Protein AF-A0A392MER8-F1 (afdb_monomer_lite)

Sequence (169 aa):
MVYELGWNWDELEHLAQGSLAGHLLECGCQLTGGYFMHPGDKYRHMSFQQLLDLSLPYAEVRFDGQVCVAKAEGSGGVLNFNTCAEQLLYEIGDPSAYVTPDVVIDFQDVSFLPLSSCRVLCFGAKPSTISVPDKLLQLVPKDCGWKGWGEISYGGYECVERAKAAEYL

InterPro domains:
  IPR010839 Acyclic terpene utilisation, N-terminal [PF07287] (1-167)

Organism: NCBI:txid97028

Structure (mmCIF, N/CA/C/O backbone):
data_AF-A0A392MER8-F1
#
_entry.id   AF-A0A392MER8-F1
#
loop_
_atom_site.group_PDB
_atom_site.id
_atom_site.type_symbol
_atom_site.label_atom_id
_atom_site.label_alt_id
_atom_site.label_comp_id
_atom_site.label_asym_id
_atom_site.label_entity_id
_atom_site.label_seq_id
_atom_site.pdbx_PDB_ins_code
_atom_site.Cartn_x
_atom_site.Cartn_y
_atom_site.Cartn_z
_atom_site.occupancy
_atom_site.B_iso_or_equiv
_atom_site.auth_seq_id
_atom_site.auth_comp_id
_atom_site.auth_asym_id
_atom_site.auth_atom_id
_atom_site.pdbx_PDB_model_num
ATOM 1 N N . MET A 1 1 ? -3.016 -8.645 -13.596 1.00 93.31 1 MET A N 1
ATOM 2 C CA . MET A 1 1 ? -3.030 -7.423 -14.428 1.00 93.31 1 MET A CA 1
ATOM 3 C C . MET A 1 1 ? -2.445 -7.703 -15.803 1.00 93.31 1 MET A C 1
ATOM 5 O O . MET A 1 1 ? -3.225 -7.711 -16.734 1.00 93.31 1 MET A O 1
ATOM 9 N N . VAL A 1 2 ? -1.168 -8.080 -15.936 1.00 95.88 2 VAL A N 1
ATOM 10 C CA . VAL A 1 2 ? -0.570 -8.515 -17.223 1.00 95.88 2 VAL A CA 1
ATOM 11 C C . VAL A 1 2 ? -1.428 -9.537 -17.983 1.00 95.88 2 VAL A C 1
ATOM 13 O O . VAL A 1 2 ? -1.828 -9.286 -19.110 1.00 95.88 2 VAL A O 1
ATOM 16 N N . TYR A 1 3 ? -1.780 -10.663 -17.354 1.00 95.62 3 TYR A N 1
ATOM 17 C CA . TYR A 1 3 ? -2.587 -11.696 -18.016 1.00 95.62 3 TYR A CA 1
ATOM 18 C C . TYR A 1 3 ? -4.048 -11.257 -18.244 1.00 95.62 3 TYR A C 1
ATOM 20 O O . TYR A 1 3 ? -4.512 -11.221 -19.376 1.00 95.62 3 TYR A O 1
ATOM 28 N N . GLU A 1 4 ? -4.759 -10.885 -17.173 1.00 96.00 4 GLU A N 1
ATOM 29 C CA . GLU A 1 4 ? -6.207 -10.596 -17.224 1.00 96.00 4 GLU A CA 1
ATOM 30 C C . GLU A 1 4 ? -6.580 -9.288 -17.946 1.00 96.00 4 GLU A C 1
ATOM 32 O O . GLU A 1 4 ? -7.633 -9.207 -18.569 1.00 96.00 4 GLU A O 1
ATOM 37 N N . LEU A 1 5 ? -5.743 -8.247 -17.856 1.00 96.25 5 LEU A N 1
ATOM 38 C CA . LEU A 1 5 ? -5.982 -6.940 -18.488 1.00 96.25 5 LEU A CA 1
ATOM 39 C C . LEU A 1 5 ? -5.188 -6.763 -19.789 1.00 96.25 5 LEU A C 1
ATOM 41 O O . LEU A 1 5 ? -5.382 -5.768 -20.482 1.00 96.25 5 LEU A O 1
ATOM 45 N N . GLY A 1 6 ? -4.307 -7.712 -20.119 1.00 96.69 6 GLY A N 1
ATOM 46 C CA . GLY A 1 6 ? -3.489 -7.680 -21.329 1.00 96.69 6 GLY A CA 1
ATOM 47 C C . GLY A 1 6 ? -2.352 -6.658 -21.308 1.00 96.69 6 GLY A C 1
ATOM 48 O O . GLY A 1 6 ? -1.861 -6.311 -22.379 1.00 96.69 6 GLY A O 1
ATOM 49 N N . TRP A 1 7 ? -1.945 -6.161 -20.134 1.00 96.94 7 TRP A N 1
ATOM 50 C CA . TRP A 1 7 ? -0.794 -5.255 -20.029 1.00 96.94 7 TRP A CA 1
ATOM 51 C C . TRP A 1 7 ? 0.485 -5.951 -20.460 1.00 96.94 7 TRP A C 1
ATOM 53 O O . TRP A 1 7 ? 0.678 -7.136 -20.176 1.00 96.94 7 TRP A O 1
ATOM 63 N N . ASN A 1 8 ? 1.375 -5.202 -21.097 1.00 96.00 8 ASN A N 1
ATOM 64 C CA . ASN A 1 8 ? 2.667 -5.726 -21.503 1.00 96.00 8 ASN A CA 1
ATOM 65 C C . ASN A 1 8 ? 3.732 -5.465 -20.424 1.00 96.00 8 ASN A C 1
ATOM 67 O O . ASN A 1 8 ? 3.659 -4.506 -19.660 1.00 96.00 8 ASN A O 1
ATOM 71 N N . TRP A 1 9 ? 4.735 -6.338 -20.345 1.00 95.06 9 TRP A N 1
ATOM 72 C CA . TRP A 1 9 ? 5.807 -6.247 -19.347 1.00 95.06 9 TRP A CA 1
ATOM 73 C C . TRP A 1 9 ? 6.752 -5.059 -19.570 1.00 95.06 9 TRP A C 1
ATOM 75 O O . TRP A 1 9 ? 7.495 -4.688 -18.669 1.00 95.06 9 TRP A O 1
ATOM 85 N N . ASP A 1 10 ? 6.740 -4.461 -20.758 1.00 94.69 10 ASP A N 1
ATOM 86 C CA . ASP A 1 10 ? 7.481 -3.242 -21.088 1.00 94.69 10 ASP A CA 1
ATOM 87 C C . ASP A 1 10 ? 6.676 -1.953 -20.826 1.00 94.69 10 ASP A C 1
ATOM 89 O O . ASP A 1 10 ? 7.236 -0.856 -20.875 1.00 94.69 10 ASP A O 1
ATOM 93 N N . GLU A 1 11 ? 5.391 -2.054 -20.471 1.00 96.19 11 GLU A N 1
ATOM 94 C CA . GLU A 1 11 ? 4.542 -0.918 -20.094 1.00 96.19 11 GLU A CA 1
ATOM 95 C C . GLU A 1 11 ? 4.751 -0.542 -18.620 1.00 96.19 11 GLU A C 1
ATOM 97 O O . GLU A 1 11 ? 3.881 -0.721 -17.765 1.00 96.19 11 GLU A O 1
ATOM 102 N N . LEU A 1 12 ? 5.929 0.003 -18.310 1.00 97.06 12 LEU A N 1
ATOM 103 C CA . LEU A 1 12 ? 6.364 0.250 -16.929 1.00 97.06 12 LEU A CA 1
ATOM 104 C C . LEU A 1 12 ? 5.456 1.208 -16.140 1.00 97.06 12 LEU A C 1
ATOM 106 O O . LEU A 1 12 ? 5.356 1.072 -14.925 1.00 97.06 12 LEU A O 1
ATOM 110 N N . GLU A 1 13 ? 4.764 2.134 -16.807 1.00 97.31 13 GLU A N 1
ATOM 111 C CA . GLU A 1 13 ? 3.747 2.994 -16.178 1.00 97.31 13 GLU A CA 1
ATOM 112 C C . GLU A 1 13 ? 2.580 2.166 -15.622 1.00 97.31 13 GLU A C 1
ATOM 114 O O . GLU A 1 13 ? 2.177 2.333 -14.470 1.00 97.31 13 GLU A O 1
ATOM 119 N N . HIS A 1 14 ? 2.076 1.206 -16.405 1.00 97.62 14 HIS A N 1
ATOM 120 C CA . HIS A 1 14 ? 1.030 0.292 -15.952 1.00 97.62 14 HIS A CA 1
ATOM 121 C C . HIS A 1 14 ? 1.540 -0.613 -14.830 1.00 97.62 14 HIS A C 1
ATOM 123 O O . HIS A 1 14 ? 0.830 -0.821 -13.847 1.00 97.62 14 HIS A O 1
ATOM 129 N N . LEU A 1 15 ? 2.776 -1.116 -14.927 1.00 97.75 15 LEU A N 1
ATOM 130 C CA . LEU A 1 15 ? 3.368 -1.929 -13.862 1.00 97.75 15 LEU A CA 1
ATOM 131 C C . LEU A 1 15 ? 3.526 -1.138 -12.558 1.00 97.75 15 LEU A C 1
ATOM 133 O O . LEU A 1 15 ? 3.129 -1.636 -11.509 1.00 97.75 15 LEU A O 1
ATOM 137 N N . ALA A 1 16 ? 4.030 0.097 -12.607 1.00 97.94 16 ALA A N 1
ATOM 138 C CA . ALA A 1 16 ? 4.175 0.958 -11.433 1.00 97.94 16 ALA A CA 1
ATOM 139 C C . ALA A 1 16 ? 2.818 1.255 -10.778 1.00 97.94 16 ALA A C 1
ATOM 141 O O . ALA A 1 16 ? 2.647 1.101 -9.567 1.00 97.94 16 ALA A O 1
ATOM 142 N N . GLN A 1 17 ? 1.825 1.609 -11.591 1.00 97.88 17 GLN A N 1
ATOM 143 C CA . GLN A 1 17 ? 0.469 1.889 -11.136 1.00 97.88 17 GLN A CA 1
ATOM 144 C C . GLN A 1 17 ? -0.239 0.631 -10.596 1.00 97.88 17 GLN A C 1
ATOM 146 O O . GLN A 1 17 ? -0.971 0.701 -9.609 1.00 97.88 17 GLN A O 1
ATOM 151 N N . GLY A 1 18 ? 0.010 -0.541 -11.182 1.00 97.56 18 GLY A N 1
ATOM 152 C CA . GLY A 1 18 ? -0.465 -1.823 -10.665 1.00 97.56 18 GLY A CA 1
ATOM 153 C C . GLY A 1 18 ? 0.199 -2.214 -9.345 1.00 97.56 18 GLY A C 1
ATOM 154 O O . GLY A 1 18 ? -0.472 -2.676 -8.423 1.00 97.56 18 GLY A O 1
ATOM 155 N N . SER A 1 19 ? 1.502 -1.988 -9.217 1.00 97.31 19 SER A N 1
ATOM 156 C CA . SER A 1 19 ? 2.243 -2.234 -7.982 1.00 97.31 19 SER A CA 1
ATOM 157 C C . SER A 1 19 ? 1.817 -1.298 -6.851 1.00 97.31 19 SER A C 1
ATOM 159 O O . SER A 1 19 ? 1.759 -1.745 -5.711 1.00 97.31 19 SER A O 1
ATOM 161 N N . LEU A 1 20 ? 1.405 -0.055 -7.146 1.00 98.19 20 LEU A N 1
ATOM 162 C CA . LEU A 1 20 ? 0.716 0.801 -6.170 1.00 98.19 20 LEU A CA 1
ATOM 163 C C . LEU A 1 20 ? -0.550 0.120 -5.628 1.00 98.19 20 LEU A C 1
ATOM 165 O O . LEU A 1 20 ? -0.793 0.151 -4.425 1.00 98.19 20 LEU A O 1
ATOM 169 N N . ALA A 1 21 ? -1.353 -0.514 -6.490 1.00 98.00 21 ALA A N 1
ATOM 170 C CA . ALA A 1 21 ? -2.525 -1.264 -6.038 1.00 98.00 21 ALA A CA 1
ATOM 171 C C . ALA A 1 21 ? -2.124 -2.430 -5.122 1.00 98.00 21 ALA A C 1
ATOM 173 O O . ALA A 1 21 ? -2.745 -2.620 -4.083 1.00 98.00 21 ALA A O 1
ATOM 174 N N . GLY A 1 22 ? -1.077 -3.180 -5.484 1.00 96.75 22 GLY A N 1
ATOM 175 C CA . GLY A 1 22 ? -0.539 -4.266 -4.659 1.00 96.75 22 GLY A CA 1
ATOM 176 C C . GLY A 1 22 ? -0.088 -3.788 -3.276 1.00 96.75 22 GLY A C 1
ATOM 177 O O . GLY A 1 22 ? -0.555 -4.321 -2.274 1.00 96.75 22 GLY A O 1
ATOM 178 N N . HIS A 1 23 ? 0.733 -2.736 -3.238 1.00 97.44 23 HIS A N 1
ATOM 179 C CA . HIS A 1 23 ? 1.226 -2.094 -2.013 1.00 97.44 23 HIS A CA 1
ATOM 180 C C . HIS A 1 23 ? 0.082 -1.623 -1.105 1.00 97.44 23 HIS A C 1
ATOM 182 O O . HIS A 1 23 ? 0.071 -1.855 0.098 1.00 97.44 23 HIS A O 1
ATOM 188 N N . LEU A 1 24 ? -0.955 -1.001 -1.671 1.00 98.00 24 LEU A N 1
ATOM 189 C CA . LEU A 1 24 ? -2.094 -0.532 -0.875 1.00 98.00 24 LEU A CA 1
ATOM 190 C C . LEU A 1 24 ? -2.953 -1.671 -0.301 1.00 98.00 24 LEU A C 1
ATOM 192 O O . LEU A 1 24 ? -3.656 -1.447 0.680 1.00 98.00 24 LEU A O 1
ATOM 196 N N . LEU A 1 25 ? -2.927 -2.868 -0.893 1.00 97.56 25 LEU A N 1
ATOM 197 C CA . LEU A 1 25 ? -3.714 -4.023 -0.442 1.00 97.56 25 LEU A CA 1
ATOM 198 C C . LEU A 1 25 ? -2.983 -4.922 0.565 1.00 97.56 25 LEU A C 1
ATOM 200 O O . LEU A 1 25 ? -3.570 -5.895 1.046 1.00 97.56 25 LEU A O 1
ATOM 204 N N . GLU A 1 26 ? -1.721 -4.638 0.878 1.00 95.06 26 GLU A N 1
ATOM 205 C CA . GLU A 1 26 ? -0.959 -5.422 1.847 1.00 95.06 26 GLU A CA 1
ATOM 206 C C . GLU A 1 26 ? -1.324 -5.070 3.305 1.00 95.06 26 GLU A C 1
ATOM 208 O O . GLU A 1 26 ? -2.145 -4.199 3.588 1.00 95.06 26 GLU A O 1
ATOM 213 N N . CYS A 1 27 ? -0.730 -5.784 4.263 1.00 94.25 27 CYS A N 1
ATOM 214 C CA . CYS A 1 27 ? -0.903 -5.542 5.703 1.00 94.25 27 CYS A CA 1
ATOM 215 C C . CYS A 1 27 ? -2.356 -5.659 6.239 1.00 94.25 27 CYS A C 1
ATOM 217 O O . CYS A 1 27 ? -2.723 -5.101 7.278 1.00 94.25 27 CYS A O 1
ATOM 219 N N . GLY A 1 28 ? -3.204 -6.442 5.563 1.00 94.12 28 GLY A N 1
ATOM 220 C CA . GLY A 1 28 ? -4.545 -6.786 6.041 1.00 94.12 28 GLY A CA 1
ATOM 221 C C . GLY A 1 28 ? -5.507 -5.596 6.018 1.00 94.12 28 GLY A C 1
ATOM 222 O O . GLY A 1 28 ? -5.836 -5.077 4.957 1.00 94.12 28 GLY A O 1
ATOM 223 N N . CYS A 1 29 ? -6.009 -5.177 7.183 1.00 95.06 29 CYS A N 1
ATOM 224 C CA . CYS A 1 29 ? -7.026 -4.121 7.282 1.00 95.06 29 CYS A CA 1
ATOM 225 C C . CYS A 1 29 ? -6.446 -2.699 7.402 1.00 95.06 29 CYS A C 1
ATOM 227 O O . CYS A 1 29 ? -7.216 -1.759 7.620 1.00 95.06 29 CYS A O 1
ATOM 229 N N . GLN A 1 30 ? -5.127 -2.505 7.284 1.00 95.25 30 GLN A N 1
ATOM 230 C CA . GLN A 1 30 ? -4.482 -1.206 7.514 1.00 95.25 30 GLN A CA 1
ATOM 231 C C . GLN A 1 30 ? -5.035 -0.097 6.611 1.00 95.25 30 GLN A C 1
ATOM 233 O O . GLN A 1 30 ? -5.438 0.946 7.124 1.00 95.25 30 GLN A O 1
ATOM 238 N N . LEU A 1 31 ? -5.189 -0.360 5.306 1.00 97.31 31 LEU A N 1
ATOM 239 C CA . LEU A 1 31 ? -5.783 0.591 4.355 1.00 97.31 31 LEU A CA 1
ATOM 240 C C . LEU A 1 31 ? -7.184 1.069 4.783 1.00 97.31 31 LEU A C 1
ATOM 242 O O . LEU A 1 31 ? -7.579 2.209 4.530 1.00 97.31 31 LEU A O 1
ATOM 246 N N . THR A 1 32 ? -7.928 0.191 5.459 1.00 96.62 32 THR A N 1
ATOM 247 C CA . THR A 1 32 ? -9.283 0.446 5.973 1.00 96.62 32 THR A CA 1
ATOM 248 C C . THR A 1 32 ? -9.312 0.903 7.436 1.00 96.62 32 THR A C 1
ATOM 250 O O . THR A 1 32 ? -10.374 0.932 8.059 1.00 96.62 32 THR A O 1
ATOM 253 N N . GLY A 1 33 ? -8.158 1.272 7.996 1.00 93.88 33 GLY A N 1
ATOM 254 C CA . GLY A 1 33 ? -8.039 1.881 9.318 1.00 93.88 33 GLY A CA 1
ATOM 255 C C . GLY A 1 33 ? -7.631 0.938 10.451 1.00 93.88 33 GLY A C 1
ATOM 256 O O . GLY A 1 33 ? -7.629 1.367 11.602 1.00 93.88 33 GLY A O 1
ATOM 257 N N . GLY A 1 34 ? -7.258 -0.314 10.164 1.00 91.75 34 GLY A N 1
ATOM 258 C CA . GLY A 1 34 ? -6.943 -1.319 11.191 1.00 91.75 34 GLY A CA 1
ATOM 259 C C . GLY A 1 34 ? -5.833 -0.924 12.174 1.00 91.75 34 GLY A C 1
ATOM 260 O O . GLY A 1 34 ? -5.893 -1.311 13.337 1.00 91.75 34 GLY A O 1
ATOM 261 N N . TYR A 1 35 ? -4.874 -0.098 11.742 1.00 87.38 35 TYR A N 1
ATOM 262 C CA . TYR A 1 35 ? -3.806 0.446 12.599 1.00 87.38 35 TYR A CA 1
ATOM 263 C C . TYR A 1 35 ? -3.839 1.976 12.716 1.00 87.38 35 TYR A C 1
ATOM 265 O O . TYR A 1 35 ? -2.940 2.574 13.302 1.00 87.38 35 TYR A O 1
ATOM 273 N N . PHE A 1 36 ? -4.891 2.606 12.189 1.00 90.00 36 PHE A N 1
ATOM 274 C CA . PHE A 1 36 ? -4.977 4.059 12.074 1.00 90.00 36 PHE A CA 1
ATOM 275 C C . PHE A 1 36 ? -5.319 4.731 13.404 1.00 90.00 36 PHE A C 1
ATOM 277 O O . PHE A 1 36 ? -4.869 5.841 13.669 1.00 90.00 36 PHE A O 1
ATOM 284 N N . MET A 1 37 ? -6.118 4.074 14.253 1.00 86.62 37 MET A N 1
ATOM 285 C CA . MET A 1 37 ? -6.593 4.643 15.515 1.00 86.62 37 MET A CA 1
ATOM 286 C C . MET A 1 37 ? -5.425 5.004 16.447 1.00 86.62 37 MET A C 1
ATOM 288 O O . MET A 1 37 ? -4.619 4.158 16.840 1.00 86.62 37 MET A O 1
ATOM 292 N N . HIS A 1 38 ? -5.357 6.278 16.836 1.00 87.12 38 HIS A N 1
ATOM 293 C CA . HIS A 1 38 ? -4.415 6.769 17.837 1.00 87.12 38 HIS A CA 1
ATOM 294 C C . HIS A 1 38 ? -5.169 7.642 18.848 1.00 87.12 38 HIS A C 1
ATOM 296 O O . HIS A 1 38 ? -5.626 8.729 18.482 1.00 87.12 38 HIS A O 1
ATOM 302 N N . PRO A 1 39 ? -5.335 7.192 20.108 1.00 80.31 39 PRO A N 1
ATOM 303 C CA . PRO A 1 39 ? -5.931 8.002 21.166 1.00 80.31 39 PRO A CA 1
ATOM 304 C C . PRO A 1 39 ? -5.214 9.348 21.250 1.00 80.31 39 PRO A C 1
ATOM 306 O O . PRO A 1 39 ? -4.004 9.368 21.118 1.00 80.31 39 PRO A O 1
ATOM 309 N N . GLY A 1 40 ? -5.940 10.454 21.428 1.00 77.31 40 GLY A N 1
ATOM 310 C CA . GLY A 1 40 ? -5.335 11.789 21.567 1.00 77.31 40 GLY A CA 1
ATOM 311 C C . GLY A 1 40 ? -4.956 12.496 20.256 1.00 77.31 40 GLY A C 1
ATOM 312 O O . GLY A 1 40 ? -4.764 13.714 20.258 1.00 77.31 40 GLY A O 1
ATOM 313 N N . ASP A 1 41 ? -4.936 11.800 19.116 1.00 84.50 41 ASP A N 1
ATOM 314 C CA . ASP A 1 41 ? -4.583 12.397 17.824 1.00 84.50 41 ASP A CA 1
ATOM 315 C C . ASP A 1 41 ? -5.815 12.923 17.068 1.00 84.50 41 ASP A C 1
ATOM 317 O O . ASP A 1 41 ? -6.709 12.178 16.661 1.00 84.50 41 ASP A O 1
ATOM 321 N N . LYS A 1 42 ? -5.837 14.238 16.819 1.00 82.56 42 LYS A N 1
ATOM 322 C CA . LYS A 1 42 ? -6.925 14.919 16.095 1.00 82.56 42 LYS A CA 1
ATOM 323 C C . LYS A 1 42 ? -7.108 14.466 14.642 1.00 82.56 42 LYS A C 1
ATOM 325 O O . LYS A 1 42 ? -8.184 14.672 14.089 1.00 82.56 42 LYS A O 1
ATOM 330 N N . TYR A 1 43 ? -6.075 13.918 14.003 1.00 83.56 43 TYR A N 1
ATOM 331 C CA . TYR A 1 43 ? -6.106 13.504 12.597 1.00 83.56 43 TYR A CA 1
ATOM 332 C C . TYR A 1 43 ? -6.350 12.004 12.427 1.00 83.56 43 TYR A C 1
ATOM 334 O O . TYR A 1 43 ? -6.736 11.573 11.339 1.00 83.56 43 TYR A O 1
ATOM 342 N N . ARG A 1 44 ? -6.169 11.233 13.504 1.00 85.06 44 ARG A N 1
ATOM 343 C CA . ARG A 1 44 ? -6.290 9.770 13.558 1.00 85.06 44 ARG A CA 1
ATOM 344 C C . ARG A 1 44 ? -7.422 9.312 14.479 1.00 85.06 44 ARG A C 1
ATOM 346 O O . ARG A 1 44 ? -7.304 8.358 15.248 1.00 85.06 44 ARG A O 1
ATOM 353 N N . HIS A 1 45 ? -8.544 10.023 14.392 1.00 77.44 45 HIS A N 1
ATOM 354 C CA . HIS A 1 45 ? -9.729 9.737 15.185 1.00 77.44 45 HIS A CA 1
ATOM 355 C C . HIS A 1 45 ? -10.617 8.689 14.503 1.00 77.44 45 HIS A C 1
ATOM 357 O O . HIS A 1 45 ? -11.212 8.941 13.454 1.00 77.44 45 HIS A O 1
ATOM 363 N N . MET A 1 46 ? -10.754 7.536 15.149 1.00 85.94 46 MET A N 1
ATOM 364 C CA . MET A 1 46 ? -11.613 6.430 14.736 1.00 85.94 46 MET A CA 1
ATOM 365 C C . MET A 1 46 ? -12.245 5.817 15.985 1.00 85.94 46 MET A C 1
ATOM 367 O O . MET A 1 46 ? -11.564 5.640 16.995 1.00 85.94 46 MET A O 1
ATOM 371 N N . SER A 1 47 ? -13.550 5.544 15.953 1.00 85.25 47 SER A N 1
ATOM 372 C CA . SER A 1 47 ? -14.243 4.983 17.115 1.00 85.25 47 SER A CA 1
ATOM 373 C C . SER A 1 47 ? -13.995 3.480 17.242 1.00 85.25 47 SER A C 1
ATOM 375 O O . SER A 1 47 ? -13.783 2.786 16.248 1.00 85.25 47 SER A O 1
ATOM 377 N N . PHE A 1 48 ? -14.096 2.958 18.466 1.00 82.12 48 PHE A N 1
ATOM 378 C CA . PHE A 1 48 ? -13.981 1.521 18.725 1.00 82.12 48 PHE A CA 1
ATOM 379 C C . PHE A 1 48 ? -14.989 0.694 17.919 1.00 82.12 48 PHE A C 1
ATOM 381 O O . PHE A 1 48 ? -14.618 -0.321 17.344 1.00 82.12 48 PHE A O 1
ATOM 388 N N . GLN A 1 49 ? -16.237 1.157 17.780 1.00 84.69 49 GLN A N 1
ATOM 389 C CA . GLN A 1 49 ? -17.245 0.484 16.951 1.00 84.69 49 GLN A CA 1
ATOM 390 C C . GLN A 1 49 ? -16.809 0.303 15.493 1.00 84.69 49 GLN A C 1
ATOM 392 O O . GLN A 1 49 ? -17.188 -0.688 14.878 1.00 84.69 49 GLN A O 1
ATOM 397 N N . GLN A 1 50 ? -16.010 1.219 14.937 1.00 88.69 50 GLN A N 1
ATOM 398 C CA . GLN A 1 50 ? -15.514 1.075 13.568 1.00 88.69 50 GLN A CA 1
ATOM 399 C C . GLN A 1 50 ? -14.450 -0.023 13.439 1.00 88.69 50 GLN A C 1
ATOM 401 O O . GLN A 1 50 ? -14.237 -0.505 12.332 1.00 88.69 50 GLN A O 1
ATOM 406 N N . LEU A 1 51 ? -13.794 -0.425 14.531 1.00 88.19 51 LEU A N 1
ATOM 407 C CA . LEU A 1 51 ? -12.772 -1.477 14.531 1.00 88.19 51 LEU A CA 1
ATOM 408 C C . LEU A 1 51 ? -13.366 -2.891 14.656 1.00 88.19 51 LEU A C 1
ATOM 410 O O . LEU A 1 51 ? -12.713 -3.855 14.273 1.00 88.19 51 LEU A O 1
ATOM 414 N N . LEU A 1 52 ? -14.604 -3.021 15.147 1.00 87.50 52 LEU A N 1
ATOM 415 C CA . LEU A 1 52 ? -15.244 -4.323 15.392 1.00 87.50 52 LEU A CA 1
ATOM 416 C C . LEU A 1 52 ? -15.661 -5.067 14.112 1.00 87.50 52 LEU A C 1
ATOM 418 O O . LEU A 1 52 ? -15.885 -6.272 14.160 1.00 87.50 52 LEU A O 1
ATOM 422 N N . ASP A 1 53 ? -15.787 -4.357 12.989 1.00 90.25 53 ASP A N 1
ATOM 423 C CA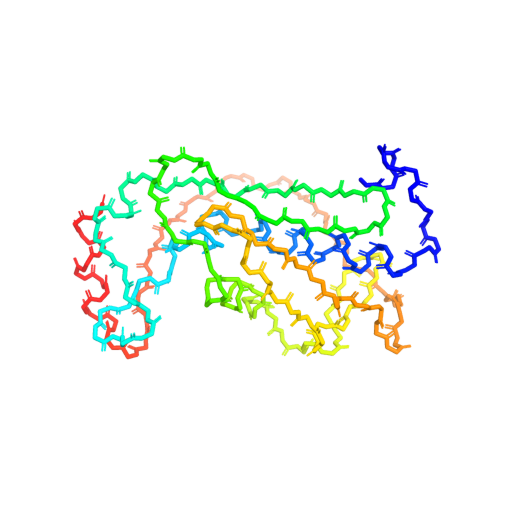 . ASP A 1 53 ? -16.242 -4.907 11.704 1.00 90.25 53 ASP A CA 1
ATOM 424 C C . ASP A 1 53 ? -15.393 -4.370 10.539 1.00 90.25 53 ASP A C 1
ATOM 426 O O . ASP A 1 53 ? -15.888 -3.813 9.558 1.00 90.25 53 ASP A O 1
ATOM 430 N N . LEU A 1 54 ? -14.067 -4.442 10.682 1.00 92.19 54 LEU A N 1
ATOM 431 C CA . LEU A 1 54 ? -13.137 -4.042 9.626 1.00 92.19 54 LEU A CA 1
ATOM 432 C C . LEU A 1 54 ? -13.258 -4.974 8.418 1.00 92.19 54 LEU A C 1
ATOM 434 O O . LEU A 1 54 ? -13.180 -6.193 8.556 1.00 92.19 54 LEU A O 1
ATOM 438 N N . SER A 1 55 ? -13.362 -4.403 7.218 1.00 93.06 55 SER A N 1
ATOM 439 C CA . SER A 1 55 ? -13.264 -5.193 5.990 1.00 93.06 55 SER A CA 1
ATOM 440 C C . SER A 1 55 ? -11.829 -5.226 5.489 1.00 93.06 55 SER A C 1
ATOM 442 O O . SER A 1 55 ? -11.176 -4.187 5.456 1.00 93.06 55 SER A O 1
ATOM 444 N N . LEU A 1 56 ? -11.392 -6.362 4.951 1.00 96.12 56 LEU A N 1
ATOM 445 C CA . LEU A 1 56 ? -10.227 -6.364 4.070 1.00 96.12 56 LEU A CA 1
ATOM 446 C C . LEU A 1 56 ? -10.488 -5.445 2.860 1.00 96.12 56 LEU A C 1
ATOM 448 O O . LEU A 1 56 ? -11.612 -5.429 2.342 1.00 96.12 56 LEU A O 1
ATOM 452 N N . PRO A 1 57 ? -9.490 -4.665 2.418 1.00 97.44 57 PRO A N 1
ATOM 453 C CA . PRO A 1 57 ? -9.629 -3.845 1.229 1.00 97.44 57 PRO A CA 1
ATOM 454 C C . PRO A 1 57 ? -9.641 -4.708 -0.037 1.00 97.44 57 PRO A C 1
ATOM 456 O O . PRO A 1 57 ? -9.135 -5.830 -0.065 1.00 97.44 57 PRO A O 1
ATOM 459 N N . TYR A 1 58 ? -10.175 -4.149 -1.116 1.00 97.75 58 TYR A N 1
ATOM 460 C CA . TYR A 1 58 ? -10.016 -4.676 -2.469 1.00 97.75 58 TYR A CA 1
ATOM 461 C C . TYR A 1 58 ? -9.719 -3.534 -3.440 1.00 97.75 58 TYR A C 1
ATOM 463 O O . TYR A 1 58 ? -9.970 -2.368 -3.134 1.00 97.75 58 TYR A O 1
ATOM 471 N N . ALA A 1 59 ? -9.169 -3.857 -4.610 1.00 98.06 59 ALA A N 1
ATOM 472 C CA . ALA A 1 59 ? -8.925 -2.878 -5.661 1.00 98.06 59 ALA A CA 1
ATOM 473 C C . ALA A 1 59 ? -9.660 -3.257 -6.947 1.00 98.06 59 ALA A C 1
ATOM 475 O O . ALA A 1 59 ? -9.651 -4.407 -7.382 1.00 98.06 59 ALA A O 1
ATOM 476 N N . GLU A 1 60 ? -10.258 -2.255 -7.575 1.00 97.88 60 GLU A N 1
ATOM 477 C CA . GLU A 1 60 ? -10.715 -2.302 -8.953 1.00 97.88 60 GLU A CA 1
ATOM 478 C C . GLU A 1 60 ? -9.610 -1.708 -9.828 1.00 97.88 60 GLU A C 1
ATOM 480 O O . GLU A 1 60 ? -9.274 -0.528 -9.697 1.00 97.88 60 GLU A O 1
ATOM 485 N N . VAL A 1 61 ? -9.040 -2.530 -10.709 1.00 97.81 61 VAL A N 1
ATOM 486 C CA . VAL A 1 61 ? -8.002 -2.108 -11.656 1.00 97.81 61 VAL A CA 1
ATOM 487 C C . VAL A 1 61 ? -8.555 -2.213 -13.068 1.00 97.81 61 VAL A C 1
ATOM 489 O O . VAL A 1 61 ? -9.012 -3.276 -13.491 1.00 97.81 61 VAL A O 1
ATOM 492 N N . ARG A 1 62 ? -8.542 -1.098 -13.795 1.00 96.50 62 ARG A N 1
ATOM 493 C CA . ARG A 1 62 ? -9.033 -1.016 -15.173 1.00 96.50 62 ARG A CA 1
ATOM 494 C C . ARG A 1 62 ? -7.904 -1.263 -16.169 1.00 96.50 62 ARG A C 1
ATOM 496 O O . ARG A 1 62 ? -6.733 -1.077 -15.857 1.00 96.50 62 ARG A O 1
ATOM 503 N N . PHE A 1 63 ? -8.269 -1.647 -17.393 1.00 95.88 63 PHE A N 1
ATOM 504 C CA . PHE A 1 63 ? -7.306 -1.918 -18.468 1.00 95.88 63 PHE A CA 1
ATOM 505 C C . PHE A 1 63 ? -6.409 -0.714 -18.802 1.00 95.88 63 PHE A C 1
ATOM 507 O O . PHE A 1 63 ? -5.313 -0.912 -19.302 1.00 95.88 63 PHE A O 1
ATOM 514 N N . ASP A 1 64 ? -6.858 0.510 -18.517 1.00 95.06 64 ASP A N 1
ATOM 515 C CA . ASP A 1 64 ? -6.135 1.764 -18.755 1.00 95.06 64 ASP A CA 1
ATOM 516 C C . ASP A 1 64 ? -5.217 2.170 -17.587 1.00 95.06 64 ASP A C 1
ATOM 518 O O . ASP A 1 64 ? -4.770 3.313 -17.523 1.00 95.06 64 ASP A O 1
ATOM 522 N N . GLY A 1 65 ? -4.979 1.273 -16.624 1.00 95.06 65 GLY A N 1
ATOM 523 C CA . GLY A 1 65 ? -4.141 1.552 -15.457 1.00 95.06 65 GLY A CA 1
ATOM 524 C C . GLY A 1 65 ? -4.873 2.230 -14.305 1.00 95.06 65 GLY A C 1
ATOM 525 O O . GLY A 1 65 ? -4.298 2.378 -13.233 1.00 95.06 65 GLY A O 1
ATOM 526 N N . GLN A 1 66 ? -6.140 2.625 -14.456 1.00 97.56 66 GLN A N 1
ATOM 527 C CA . GLN A 1 66 ? -6.847 3.287 -13.364 1.00 97.56 66 GLN A CA 1
ATOM 528 C C . GLN A 1 66 ? -7.062 2.328 -12.179 1.00 97.56 66 GLN A C 1
ATOM 530 O O . GLN A 1 66 ? -7.645 1.255 -12.342 1.00 97.56 66 GLN A O 1
ATOM 535 N N . VAL A 1 67 ? -6.637 2.748 -10.981 1.00 98.44 67 VAL A N 1
ATOM 536 C CA . VAL A 1 67 ? -6.760 1.982 -9.731 1.00 98.44 67 VAL A CA 1
ATOM 537 C C . VAL A 1 67 ? -7.716 2.685 -8.775 1.00 98.44 67 VAL A C 1
ATOM 539 O O . VAL A 1 67 ? -7.525 3.849 -8.425 1.00 98.44 67 VAL A O 1
ATOM 542 N N . CYS A 1 68 ? -8.726 1.960 -8.303 1.00 98.62 68 CYS A N 1
ATOM 543 C CA . CYS A 1 68 ? -9.594 2.393 -7.217 1.00 98.62 68 CYS A CA 1
ATOM 544 C C . CYS A 1 68 ? -9.539 1.372 -6.085 1.00 98.62 68 CYS A C 1
ATOM 546 O O . CYS A 1 68 ? -9.909 0.219 -6.282 1.00 98.62 68 CYS A O 1
ATOM 548 N N . VAL A 1 69 ? -9.106 1.799 -4.902 1.00 98.62 69 VAL A N 1
ATOM 549 C CA . VAL A 1 69 ? -9.190 0.979 -3.692 1.00 98.62 69 VAL A CA 1
ATOM 550 C C . VAL A 1 69 ? -10.541 1.176 -3.024 1.00 98.62 69 VAL A C 1
ATOM 552 O O . VAL A 1 69 ? -11.129 2.264 -3.062 1.00 98.62 69 VAL A O 1
ATOM 555 N N . ALA A 1 70 ? -11.041 0.115 -2.414 1.00 98.25 70 ALA A N 1
ATOM 556 C CA . ALA A 1 70 ? -12.357 0.084 -1.823 1.00 98.25 70 ALA A CA 1
ATOM 557 C C . ALA A 1 70 ? -12.410 -0.819 -0.591 1.00 98.25 70 ALA A C 1
ATOM 559 O O . ALA A 1 70 ? -11.554 -1.675 -0.366 1.00 98.25 70 ALA A O 1
ATOM 560 N N . LYS A 1 71 ? -13.448 -0.600 0.210 1.00 97.00 71 LYS A N 1
ATOM 561 C CA . LYS A 1 71 ? -13.813 -1.414 1.369 1.00 97.00 71 LYS A CA 1
ATOM 562 C C . LYS A 1 71 ? -15.264 -1.874 1.204 1.00 97.00 71 LYS A C 1
ATOM 564 O O . LYS A 1 71 ? -16.016 -1.241 0.462 1.00 97.00 71 LYS A O 1
ATOM 569 N N . ALA A 1 72 ? -15.677 -2.932 1.897 1.00 96.25 72 ALA A N 1
ATOM 570 C CA . ALA A 1 72 ? -17.058 -3.402 1.801 1.00 96.25 72 ALA A CA 1
ATOM 571 C C . ALA A 1 72 ? -18.055 -2.323 2.276 1.00 96.25 72 ALA A C 1
ATOM 573 O O . ALA A 1 72 ? -17.849 -1.644 3.290 1.00 96.25 72 ALA A O 1
ATOM 574 N N . GLU A 1 73 ? -19.149 -2.144 1.533 1.00 94.38 73 GLU A N 1
ATOM 575 C CA . GLU A 1 73 ? -20.225 -1.243 1.948 1.00 94.38 73 GLU A CA 1
ATOM 576 C C . GLU A 1 73 ? -20.909 -1.774 3.213 1.00 94.38 73 GLU A C 1
ATOM 578 O O . GLU A 1 73 ? -21.108 -2.976 3.375 1.00 94.38 73 GLU A O 1
ATOM 583 N N . GLY A 1 74 ? -21.260 -0.872 4.130 1.00 91.25 74 GLY A N 1
ATOM 584 C CA . GLY A 1 74 ? -21.878 -1.228 5.410 1.00 91.25 74 GLY A CA 1
ATOM 585 C C . GLY A 1 74 ? -20.915 -1.763 6.474 1.00 91.25 74 GLY A C 1
ATOM 586 O O . GLY A 1 74 ? -21.292 -1.756 7.642 1.00 91.25 74 GLY A O 1
ATOM 587 N N . SER A 1 75 ? -19.682 -2.140 6.112 1.00 94.31 75 SER A N 1
ATOM 588 C CA . SER A 1 75 ? -18.673 -2.546 7.093 1.00 94.31 75 SER A CA 1
ATOM 589 C C . SER A 1 75 ? -18.177 -1.358 7.923 1.00 94.31 75 SER A C 1
ATOM 591 O O . SER A 1 75 ? -18.275 -0.191 7.509 1.00 94.31 75 SER A O 1
ATOM 593 N N . GLY A 1 76 ? -17.541 -1.665 9.050 1.00 93.06 76 GLY A N 1
ATOM 594 C CA . GLY A 1 76 ? -16.686 -0.744 9.789 1.00 93.06 76 GLY A CA 1
ATOM 595 C C . GLY A 1 76 ? -15.468 -0.274 8.982 1.00 93.06 76 GLY A C 1
ATOM 596 O O . GLY A 1 76 ? -15.382 -0.413 7.755 1.00 93.06 76 GLY A O 1
ATOM 597 N N . GLY A 1 77 ? -14.508 0.323 9.676 1.00 93.94 77 GLY A N 1
ATOM 598 C CA . GLY A 1 77 ? -13.332 0.912 9.053 1.00 93.94 77 GLY A CA 1
ATOM 599 C C . GLY A 1 77 ? -13.494 2.372 8.646 1.00 93.94 77 GLY A C 1
ATOM 600 O O . GLY A 1 77 ? -14.572 2.971 8.711 1.00 93.94 77 GLY A O 1
ATOM 601 N N . VAL A 1 78 ? -12.381 2.939 8.201 1.00 94.12 78 VAL A N 1
ATOM 602 C CA . VAL A 1 78 ? -12.285 4.244 7.554 1.00 94.12 78 VAL A CA 1
ATOM 603 C C . VAL A 1 78 ? -11.434 4.070 6.304 1.00 94.12 78 VAL A C 1
ATOM 605 O O . VAL A 1 78 ? -10.347 3.512 6.372 1.00 94.12 78 VAL A O 1
ATOM 608 N N . LEU A 1 79 ? -11.922 4.556 5.164 1.00 96.06 79 LEU A N 1
ATOM 609 C CA . LEU A 1 79 ? -11.142 4.625 3.932 1.00 96.06 79 LEU A CA 1
ATOM 610 C C . LEU A 1 79 ? -11.165 6.064 3.423 1.00 96.06 79 LEU A C 1
ATOM 612 O O . LEU A 1 79 ? -12.198 6.557 2.973 1.00 96.06 79 LEU A O 1
ATOM 616 N N . ASN A 1 80 ? -10.041 6.761 3.552 1.00 95.06 80 ASN A N 1
ATOM 617 C CA . ASN A 1 80 ? -9.896 8.147 3.117 1.00 95.06 80 ASN A CA 1
ATOM 618 C C . ASN A 1 80 ? -8.431 8.458 2.776 1.00 95.06 80 ASN A C 1
ATOM 620 O O . ASN A 1 80 ? -7.576 7.577 2.802 1.00 95.06 80 ASN A O 1
ATOM 624 N N . PHE A 1 81 ? -8.142 9.727 2.474 1.00 95.69 81 PHE A N 1
ATOM 625 C CA . PHE A 1 81 ? -6.779 10.184 2.198 1.00 95.69 81 PHE A CA 1
ATOM 626 C C . PHE A 1 81 ? -5.786 9.793 3.305 1.00 95.69 81 PHE A C 1
ATOM 628 O O . PHE A 1 81 ? -4.706 9.315 2.990 1.00 95.69 81 PHE A O 1
ATOM 635 N N . ASN A 1 82 ? -6.142 9.957 4.583 1.00 94.81 82 ASN A N 1
ATOM 636 C CA . ASN A 1 82 ? -5.218 9.722 5.693 1.00 94.81 82 ASN A CA 1
ATOM 637 C C . ASN A 1 82 ? -4.850 8.238 5.823 1.00 94.81 82 ASN A C 1
ATOM 639 O O . ASN A 1 82 ? -3.675 7.935 6.006 1.00 94.81 82 ASN A O 1
ATOM 643 N N . THR A 1 83 ? -5.820 7.323 5.699 1.00 95.88 83 THR A N 1
ATOM 644 C CA . THR A 1 83 ? -5.536 5.878 5.771 1.00 95.88 83 THR A CA 1
ATOM 645 C C . THR A 1 83 ? -4.778 5.390 4.538 1.00 95.88 83 THR A C 1
ATOM 647 O O . THR A 1 83 ? -3.868 4.576 4.659 1.00 95.88 83 THR A O 1
ATOM 650 N N . CYS A 1 84 ? -5.080 5.939 3.356 1.00 97.50 84 CYS A N 1
ATOM 651 C CA . CYS A 1 84 ? -4.337 5.633 2.131 1.00 97.50 84 CYS A CA 1
ATOM 652 C C . CYS A 1 84 ? -2.897 6.159 2.186 1.00 97.50 84 CYS A C 1
ATOM 654 O O . CYS A 1 84 ? -1.978 5.452 1.789 1.00 97.50 84 CYS A O 1
ATOM 656 N N . ALA A 1 85 ? -2.685 7.372 2.703 1.00 96.06 85 ALA A N 1
ATOM 657 C CA . ALA A 1 85 ? -1.357 7.956 2.859 1.00 96.06 85 ALA A CA 1
ATOM 658 C C . ALA A 1 85 ? -0.527 7.224 3.923 1.00 96.06 85 ALA A C 1
ATOM 660 O O . ALA A 1 85 ? 0.660 6.994 3.709 1.00 96.06 85 ALA A O 1
ATOM 661 N N . GLU A 1 86 ? -1.138 6.820 5.043 1.00 94.88 86 GLU A N 1
ATOM 662 C CA . GLU A 1 86 ? -0.467 5.982 6.044 1.00 94.88 86 GLU A CA 1
ATOM 663 C C . GLU A 1 86 ? -0.043 4.635 5.446 1.00 94.88 86 GLU A C 1
ATOM 665 O O . GLU A 1 86 ? 1.104 4.234 5.626 1.00 94.88 86 GLU A O 1
ATOM 670 N N . GLN A 1 87 ? -0.929 3.970 4.696 1.00 97.06 87 GLN A N 1
ATOM 671 C CA . GLN A 1 87 ? -0.607 2.711 4.022 1.00 97.06 87 GLN A CA 1
ATOM 672 C C . GLN A 1 87 ? 0.484 2.886 2.960 1.00 97.06 87 GLN A C 1
ATOM 674 O O . GLN A 1 87 ? 1.405 2.080 2.886 1.00 97.06 87 GLN A O 1
ATOM 679 N N . LEU A 1 88 ? 0.418 3.948 2.152 1.00 97.38 88 LEU A N 1
ATOM 680 C CA . LEU A 1 88 ? 1.419 4.220 1.121 1.00 97.38 88 LEU A CA 1
ATOM 681 C C . LEU A 1 88 ? 2.823 4.352 1.709 1.00 97.38 88 LEU A C 1
ATOM 683 O O . LEU A 1 88 ? 3.773 3.901 1.093 1.00 97.38 88 LEU A O 1
ATOM 687 N N . LEU A 1 89 ? 2.956 4.977 2.878 1.00 94.88 89 LEU A N 1
ATOM 688 C CA . LEU A 1 89 ? 4.252 5.205 3.520 1.00 94.88 89 LEU A CA 1
ATOM 689 C C . LEU A 1 89 ? 4.715 4.028 4.388 1.00 94.88 89 LEU A C 1
ATOM 691 O O . LEU A 1 89 ? 5.850 4.034 4.868 1.00 94.88 89 LEU A O 1
ATOM 695 N N . TYR A 1 90 ? 3.856 3.035 4.617 1.00 94.31 90 TYR A N 1
ATOM 696 C CA . TYR A 1 90 ? 4.190 1.867 5.419 1.00 94.31 90 TYR A CA 1
ATOM 697 C C . TYR A 1 90 ? 5.294 1.048 4.744 1.00 94.31 90 TYR A C 1
ATOM 699 O O . TYR A 1 90 ? 5.218 0.766 3.555 1.00 94.31 90 TYR A O 1
ATOM 707 N N . GLU A 1 91 ? 6.347 0.720 5.500 1.00 91.38 91 GLU A N 1
ATOM 708 C CA . GLU A 1 91 ? 7.518 -0.044 5.026 1.00 91.38 91 GLU A CA 1
ATOM 709 C C . GLU A 1 91 ? 8.265 0.559 3.815 1.00 91.38 91 GLU A C 1
ATOM 711 O O . GLU A 1 91 ? 9.171 -0.065 3.257 1.00 91.38 91 GLU A O 1
ATOM 716 N N . ILE A 1 92 ? 7.984 1.819 3.466 1.00 93.69 92 ILE A N 1
ATOM 717 C CA . ILE A 1 92 ? 8.708 2.552 2.427 1.00 93.69 92 ILE A CA 1
ATOM 718 C C . ILE A 1 92 ? 9.913 3.276 3.029 1.00 93.69 92 ILE A C 1
ATOM 720 O O . ILE A 1 92 ? 9.783 4.155 3.880 1.00 93.69 92 ILE A O 1
ATOM 724 N N . GLY A 1 93 ? 11.104 2.922 2.543 1.00 93.06 93 GLY A N 1
ATOM 725 C CA . GLY A 1 93 ? 12.351 3.621 2.859 1.00 93.06 93 GLY A CA 1
ATOM 726 C C . GLY A 1 93 ? 12.550 4.881 2.011 1.00 93.06 93 GLY A C 1
ATOM 727 O O . GLY A 1 93 ? 12.503 5.992 2.530 1.00 93.06 93 GLY A O 1
ATOM 728 N N . ASP A 1 94 ? 12.784 4.702 0.707 1.00 95.69 94 ASP A N 1
ATOM 729 C CA . ASP A 1 94 ? 12.929 5.787 -0.274 1.00 95.69 94 ASP A CA 1
ATOM 730 C C . ASP A 1 94 ? 11.699 5.823 -1.201 1.00 95.69 94 ASP A C 1
ATOM 732 O O . ASP A 1 94 ? 11.569 4.954 -2.068 1.00 95.69 94 ASP A O 1
ATOM 736 N N . PRO A 1 95 ? 10.800 6.815 -1.055 1.00 96.12 95 PRO A N 1
ATOM 737 C CA . PRO A 1 95 ? 9.611 6.936 -1.895 1.00 96.12 95 PRO A CA 1
ATOM 738 C C . PRO A 1 95 ? 9.921 7.174 -3.374 1.00 96.12 95 PRO A C 1
ATOM 740 O O . PRO A 1 95 ? 9.063 6.916 -4.207 1.00 96.12 95 PRO A O 1
ATOM 743 N N . SER A 1 96 ? 11.111 7.678 -3.714 1.00 97.00 96 SER A N 1
ATOM 744 C CA . SER A 1 96 ? 11.508 7.928 -5.104 1.00 97.00 96 SER A CA 1
ATOM 745 C C . SER A 1 96 ? 12.034 6.677 -5.818 1.00 97.00 96 SER A C 1
ATOM 747 O O . SER A 1 96 ? 12.211 6.688 -7.040 1.00 97.00 96 SER A O 1
ATOM 749 N N . ALA A 1 97 ? 12.308 5.606 -5.065 1.00 96.50 97 ALA A N 1
ATOM 750 C CA . ALA A 1 97 ? 12.954 4.396 -5.557 1.00 96.50 97 ALA A CA 1
ATOM 751 C C . ALA A 1 97 ? 12.510 3.144 -4.777 1.00 96.50 97 ALA A C 1
ATOM 753 O O . ALA A 1 97 ? 13.334 2.385 -4.259 1.00 96.50 97 ALA A O 1
ATOM 754 N N . TYR A 1 98 ? 11.201 2.900 -4.701 1.00 96.06 98 TYR A N 1
ATOM 755 C CA . TYR A 1 98 ? 10.663 1.681 -4.101 1.00 96.06 98 TYR A CA 1
ATOM 756 C C . TYR A 1 98 ? 10.902 0.477 -5.023 1.00 96.06 98 TYR A C 1
ATOM 758 O O . TYR A 1 98 ? 10.349 0.384 -6.118 1.00 96.06 98 TYR A O 1
ATOM 766 N N . VAL A 1 99 ? 11.772 -0.440 -4.601 1.00 95.50 99 VAL A N 1
ATOM 767 C CA . VAL A 1 99 ? 12.237 -1.555 -5.435 1.00 95.50 99 VAL A CA 1
ATOM 768 C C . VAL A 1 99 ? 11.262 -2.728 -5.367 1.00 95.50 99 VAL A C 1
ATOM 770 O O . VAL A 1 99 ? 11.133 -3.369 -4.327 1.00 95.50 99 VAL A O 1
ATOM 773 N N . THR A 1 100 ? 10.658 -3.072 -6.505 1.00 94.19 100 THR A N 1
ATOM 774 C CA . THR A 1 100 ? 9.925 -4.334 -6.699 1.00 94.19 100 THR A CA 1
ATOM 775 C C . THR A 1 100 ? 10.636 -5.203 -7.748 1.00 94.19 100 THR A C 1
ATOM 777 O O . THR A 1 100 ? 11.530 -4.700 -8.433 1.00 94.19 100 THR A O 1
ATOM 780 N N . PRO A 1 101 ? 10.297 -6.501 -7.891 1.00 93.56 101 PRO A N 1
ATOM 781 C CA . PRO A 1 101 ? 10.969 -7.387 -8.846 1.00 93.56 101 PRO A CA 1
ATOM 782 C C . PRO A 1 101 ? 10.877 -6.934 -10.307 1.00 93.56 101 PRO A C 1
ATOM 784 O O . PRO A 1 101 ? 11.823 -7.141 -11.063 1.00 93.56 101 PRO A O 1
ATOM 787 N N . ASP A 1 102 ? 9.756 -6.320 -10.688 1.00 94.50 102 ASP A N 1
ATOM 788 C CA . ASP A 1 102 ? 9.448 -6.009 -12.088 1.00 94.50 102 ASP A CA 1
ATOM 789 C C . ASP A 1 102 ? 9.665 -4.530 -12.434 1.00 94.50 102 ASP A C 1
ATOM 791 O O . ASP A 1 102 ? 9.928 -4.198 -13.586 1.00 94.50 102 ASP A O 1
ATOM 795 N N . VAL A 1 103 ? 9.557 -3.631 -11.451 1.00 97.00 103 VAL A N 1
ATOM 796 C CA . VAL A 1 103 ? 9.711 -2.181 -11.639 1.00 97.00 103 VAL A CA 1
ATOM 797 C C . VAL A 1 103 ? 10.180 -1.513 -10.346 1.00 97.00 103 VAL A C 1
ATOM 799 O O . VAL A 1 103 ? 9.745 -1.859 -9.248 1.00 97.00 103 VAL A O 1
ATOM 802 N N . VAL A 1 104 ? 11.067 -0.531 -10.451 1.00 97.62 104 VAL A N 1
ATOM 803 C CA . VAL A 1 104 ? 11.374 0.378 -9.340 1.00 97.62 104 VAL A CA 1
ATOM 804 C C . VAL A 1 104 ? 10.463 1.592 -9.470 1.00 97.62 104 VAL A C 1
ATOM 806 O O . VAL A 1 104 ? 10.378 2.193 -10.540 1.00 97.62 104 VAL A O 1
ATOM 809 N N . ILE A 1 105 ? 9.768 1.942 -8.396 1.00 98.00 105 ILE A N 1
ATOM 810 C CA . ILE A 1 105 ? 8.617 2.842 -8.434 1.00 98.00 105 ILE A CA 1
ATOM 811 C C . ILE A 1 105 ? 8.946 4.148 -7.719 1.00 98.00 105 ILE A C 1
ATOM 813 O O . ILE A 1 105 ? 9.547 4.148 -6.647 1.00 98.00 105 ILE A O 1
ATOM 817 N N . ASP A 1 106 ? 8.524 5.256 -8.316 1.00 98.19 106 ASP A N 1
ATOM 818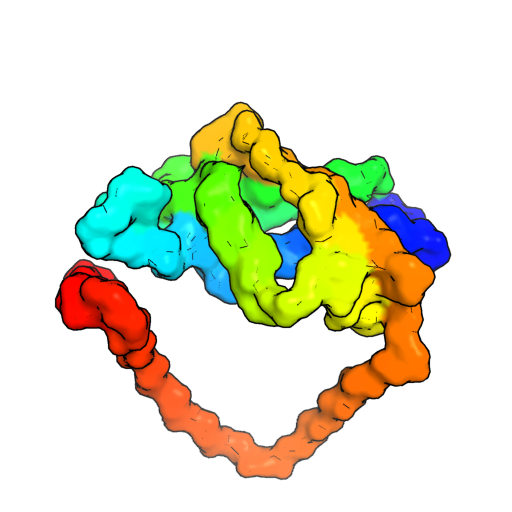 C CA . ASP A 1 106 ? 8.473 6.569 -7.688 1.00 98.19 106 ASP A CA 1
ATOM 819 C C . ASP A 1 106 ? 7.033 6.844 -7.225 1.00 98.19 106 ASP A C 1
ATOM 821 O O . ASP A 1 106 ? 6.101 6.932 -8.030 1.00 98.19 106 ASP A O 1
ATOM 825 N N . PHE A 1 107 ? 6.857 6.955 -5.910 1.00 98.12 107 PHE A N 1
ATOM 826 C CA . PHE A 1 107 ? 5.592 7.254 -5.245 1.00 98.12 107 PHE A CA 1
ATOM 827 C C . PHE A 1 107 ? 5.420 8.735 -4.879 1.00 98.12 107 PHE A C 1
ATOM 829 O O . PHE A 1 107 ? 4.385 9.096 -4.320 1.00 98.12 107 PHE A O 1
ATOM 836 N N . GLN A 1 108 ? 6.384 9.612 -5.178 1.00 97.44 108 GLN A N 1
ATOM 837 C CA . GLN A 1 108 ? 6.353 11.010 -4.720 1.00 97.44 108 GLN A CA 1
ATOM 838 C C . GLN A 1 108 ? 5.152 11.807 -5.248 1.00 97.44 108 GLN A C 1
ATOM 840 O O . GLN A 1 108 ? 4.702 12.737 -4.582 1.00 97.44 108 GLN A O 1
ATOM 845 N N . ASP A 1 109 ? 4.620 11.424 -6.410 1.00 97.56 109 ASP A N 1
ATOM 846 C CA . ASP A 1 109 ? 3.478 12.086 -7.051 1.00 97.56 109 ASP A CA 1
ATOM 847 C C . ASP A 1 109 ? 2.150 11.333 -6.845 1.00 97.56 109 ASP A C 1
ATOM 849 O O . ASP A 1 109 ? 1.128 11.681 -7.448 1.00 97.56 109 ASP A O 1
ATOM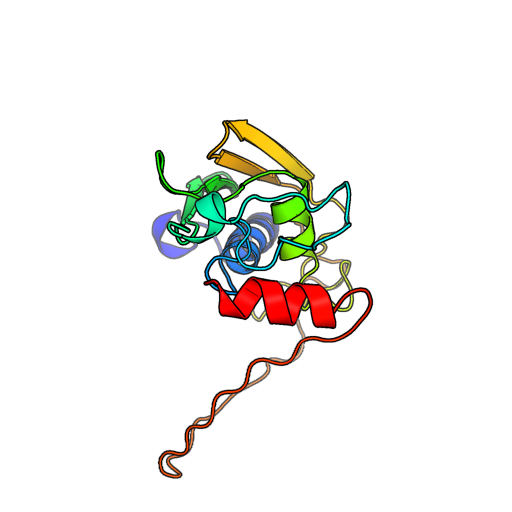 853 N N . VAL A 1 110 ? 2.129 10.306 -5.984 1.00 98.44 110 VAL A N 1
ATOM 854 C CA . VAL A 1 110 ? 0.904 9.554 -5.703 1.00 98.44 110 VAL A CA 1
ATOM 855 C C . VAL A 1 110 ? -0.120 10.441 -5.004 1.00 98.44 110 VAL A C 1
ATOM 857 O O . VAL A 1 110 ? 0.154 11.115 -4.013 1.00 98.44 110 VAL A O 1
ATOM 860 N N . SER A 1 111 ? -1.342 10.408 -5.522 1.00 98.38 111 SER A N 1
ATOM 861 C CA . SER A 1 111 ? -2.476 11.180 -5.039 1.00 98.38 111 SER A CA 1
ATOM 862 C C . SER A 1 111 ? -3.694 10.292 -4.810 1.00 98.38 111 SER A C 1
ATOM 864 O O . SER A 1 111 ? -3.938 9.322 -5.534 1.00 98.38 111 SER A O 1
ATOM 866 N N . PHE A 1 112 ? -4.493 10.673 -3.811 1.00 98.62 112 PHE A N 1
ATOM 867 C CA . PHE A 1 112 ? -5.715 9.975 -3.424 1.00 98.62 112 PHE A CA 1
ATOM 868 C C . PHE A 1 112 ? -6.925 10.892 -3.564 1.00 98.62 112 PHE A C 1
ATOM 870 O O . PHE A 1 112 ? -6.993 11.946 -2.929 1.00 98.62 112 PHE A O 1
ATOM 877 N N . LEU A 1 113 ? -7.905 10.470 -4.362 1.00 98.31 113 LEU A N 1
ATOM 878 C CA . LEU A 1 113 ? -9.166 11.178 -4.561 1.00 98.31 113 LEU A CA 1
ATOM 879 C C . LEU A 1 113 ? -10.328 10.339 -4.007 1.00 98.31 113 LEU A C 1
ATOM 881 O O . LEU A 1 113 ? -10.719 9.349 -4.630 1.00 98.31 113 LEU A O 1
ATOM 885 N N . PRO A 1 114 ? -10.913 10.711 -2.854 1.00 97.50 114 PRO A N 1
ATOM 886 C CA . PRO A 1 114 ? -12.098 10.042 -2.331 1.00 97.50 114 PRO A CA 1
ATOM 887 C C . PRO A 1 114 ? -13.285 10.193 -3.286 1.00 97.50 114 PRO A C 1
ATOM 889 O O . PRO A 1 114 ? -13.684 11.307 -3.621 1.00 97.50 114 PRO A O 1
ATOM 892 N N . LEU A 1 115 ? -13.861 9.068 -3.708 1.00 97.81 115 LEU A N 1
ATOM 893 C CA . LEU A 1 115 ? -15.063 9.026 -4.546 1.00 97.81 115 LEU A CA 1
ATOM 894 C C . LEU A 1 115 ? -16.326 8.813 -3.701 1.00 97.81 115 LEU A C 1
ATOM 896 O O . LEU A 1 115 ? -17.407 9.273 -4.058 1.00 97.81 115 LEU A O 1
ATOM 900 N N . SER A 1 116 ? -16.192 8.102 -2.580 1.00 96.94 116 SER A N 1
ATOM 901 C CA . SER A 1 116 ? -17.243 7.878 -1.583 1.00 96.94 116 SER A CA 1
ATOM 902 C C . SER A 1 116 ? -16.616 7.520 -0.228 1.00 96.94 116 SER A C 1
ATOM 904 O O . SER A 1 116 ? -15.394 7.468 -0.101 1.00 96.94 116 SER A O 1
ATOM 906 N N . SER A 1 117 ? -17.436 7.209 0.780 1.00 94.50 117 SER A N 1
ATOM 907 C CA . SER A 1 117 ? -16.960 6.696 2.076 1.00 94.50 117 SER A CA 1
ATOM 908 C C . SER A 1 117 ? -16.295 5.316 2.000 1.00 94.50 117 SER A C 1
ATOM 910 O O . SER A 1 117 ? -15.655 4.898 2.963 1.00 94.50 117 SER A O 1
ATOM 912 N N . CYS A 1 118 ? -16.468 4.599 0.885 1.00 97.06 118 CYS A N 1
ATOM 913 C CA . CYS A 1 118 ? -15.960 3.241 0.706 1.00 97.06 118 CYS A CA 1
ATOM 914 C C . CYS A 1 118 ? -15.055 3.090 -0.519 1.00 97.06 118 CYS A C 1
ATOM 916 O O . CYS A 1 118 ? -14.660 1.971 -0.825 1.00 97.06 118 CYS A O 1
ATOM 918 N N . ARG A 1 119 ? -14.735 4.181 -1.233 1.00 98.25 119 ARG A N 1
ATOM 919 C CA . ARG A 1 119 ? -13.949 4.139 -2.475 1.00 98.25 119 ARG A CA 1
ATOM 920 C C . ARG A 1 119 ? -13.026 5.340 -2.614 1.00 98.25 119 ARG A C 1
ATOM 922 O O . ARG A 1 119 ? -13.477 6.482 -2.510 1.00 98.25 119 ARG A O 1
ATOM 929 N N . VAL A 1 120 ? -11.766 5.081 -2.939 1.00 98.75 120 VAL A N 1
ATOM 930 C CA . VAL A 1 120 ? -10.737 6.093 -3.193 1.00 98.75 120 VAL A CA 1
ATOM 931 C C . VAL A 1 120 ? -10.035 5.755 -4.504 1.00 98.75 120 VAL A C 1
ATOM 933 O O . VAL A 1 120 ? -9.638 4.616 -4.735 1.00 98.75 120 VAL A O 1
ATOM 936 N N . LEU A 1 121 ? -9.918 6.740 -5.387 1.00 98.69 121 LEU A N 1
ATOM 937 C CA . LEU A 1 121 ? -9.115 6.640 -6.597 1.00 98.69 121 LEU A CA 1
ATOM 938 C C . LEU A 1 121 ? -7.650 6.939 -6.259 1.00 98.69 121 LEU A C 1
ATOM 940 O O . LEU A 1 121 ? -7.375 7.935 -5.589 1.00 98.69 121 LEU A O 1
ATOM 944 N N . CYS A 1 122 ? -6.734 6.111 -6.756 1.00 98.50 122 CYS A N 1
ATOM 945 C CA . CYS A 1 122 ? -5.298 6.207 -6.505 1.00 98.50 122 CYS A CA 1
ATOM 946 C C . CYS A 1 122 ? -4.560 6.344 -7.838 1.00 98.50 122 CYS A C 1
ATOM 948 O O . CYS A 1 122 ? -4.781 5.546 -8.749 1.00 98.50 122 CYS A O 1
ATOM 950 N N . PHE A 1 123 ? -3.685 7.334 -7.973 1.00 98.25 123 PHE A N 1
ATOM 951 C CA . PHE A 1 123 ? -2.957 7.583 -9.222 1.00 98.25 123 PHE A CA 1
ATOM 952 C C . PHE A 1 123 ? -1.641 8.310 -8.964 1.00 98.25 123 PHE A C 1
ATOM 954 O O . PHE A 1 123 ? -1.477 8.908 -7.906 1.00 98.25 123 PHE A O 1
ATOM 961 N N . GLY A 1 124 ? -0.734 8.286 -9.942 1.00 97.81 124 GLY A N 1
ATOM 962 C CA . GLY A 1 124 ? 0.524 9.042 -9.905 1.00 97.81 124 GLY A CA 1
ATOM 963 C C . GLY A 1 124 ? 1.757 8.216 -9.537 1.00 97.81 124 GLY A C 1
ATOM 964 O O . GLY A 1 124 ? 2.842 8.779 -9.444 1.00 97.81 124 GLY A O 1
ATOM 965 N N . ALA A 1 125 ? 1.614 6.898 -9.364 1.00 98.19 125 ALA A N 1
ATOM 966 C CA . ALA A 1 125 ? 2.772 6.013 -9.315 1.00 98.19 125 ALA A CA 1
ATOM 967 C C . ALA A 1 125 ? 3.343 5.858 -10.725 1.00 98.19 125 ALA A C 1
ATOM 969 O O . ALA A 1 125 ? 2.599 5.630 -11.677 1.00 98.19 125 ALA A O 1
ATOM 970 N N . LYS A 1 126 ? 4.661 5.978 -10.838 1.00 97.94 126 LYS A N 1
ATOM 971 C CA . LYS A 1 126 ? 5.390 5.965 -12.109 1.00 97.94 126 LYS A CA 1
ATOM 972 C C . LYS A 1 126 ? 6.715 5.215 -11.939 1.00 97.94 126 LYS A C 1
ATOM 974 O O . LYS A 1 126 ? 7.175 5.064 -10.803 1.00 97.94 126 LYS A O 1
ATOM 979 N N . PRO A 1 127 ? 7.354 4.727 -13.011 1.00 98.00 127 PRO A N 1
ATOM 980 C CA . PRO A 1 127 ? 8.690 4.162 -12.906 1.00 98.00 127 PRO A CA 1
ATOM 981 C C . PRO A 1 127 ? 9.689 5.223 -12.425 1.00 98.00 127 PRO A C 1
ATOM 983 O O . PRO A 1 127 ? 9.647 6.385 -12.832 1.00 98.00 127 PRO A O 1
ATOM 986 N N . SER A 1 128 ? 10.612 4.807 -11.562 1.00 97.25 128 SER A N 1
ATOM 987 C CA . SER A 1 128 ? 11.741 5.630 -11.136 1.00 97.25 128 SER A CA 1
ATOM 988 C C . SER A 1 128 ? 12.757 5.815 -12.275 1.00 97.25 128 SER A C 1
ATOM 990 O O . SER A 1 128 ? 12.671 5.196 -13.338 1.00 97.25 128 SER A O 1
ATOM 992 N N . THR A 1 129 ? 13.759 6.671 -12.049 1.00 92.81 129 THR A N 1
ATOM 993 C CA . THR A 1 129 ? 14.833 6.941 -13.025 1.00 92.81 129 THR A CA 1
ATOM 994 C C . THR A 1 129 ? 15.632 5.677 -13.349 1.00 92.81 129 THR A C 1
ATOM 996 O O . THR A 1 129 ? 15.975 5.434 -14.504 1.00 92.81 129 THR A O 1
ATOM 999 N N . ILE A 1 130 ? 15.917 4.860 -12.333 1.00 92.00 130 ILE A N 1
ATOM 1000 C CA . ILE A 1 130 ? 16.308 3.463 -12.528 1.00 92.00 130 ILE A CA 1
ATOM 1001 C C . ILE A 1 130 ? 14.997 2.698 -12.538 1.00 92.00 130 ILE A C 1
ATOM 1003 O O . ILE A 1 130 ? 14.351 2.649 -11.504 1.00 92.00 130 ILE A O 1
ATOM 1007 N N . SER A 1 131 ? 14.575 2.166 -13.681 1.00 89.50 131 SER A N 1
ATOM 1008 C CA . SER A 1 131 ? 13.211 1.649 -13.835 1.00 89.50 131 SER A CA 1
ATOM 1009 C C . SER A 1 131 ? 13.062 0.165 -13.496 1.00 89.50 131 SER A C 1
ATOM 1011 O O . SER A 1 131 ? 11.967 -0.270 -13.160 1.00 89.50 131 SER A O 1
ATOM 1013 N N . VAL A 1 132 ? 14.149 -0.608 -13.536 1.00 94.44 132 VAL A N 1
ATOM 1014 C CA . VAL A 1 132 ? 14.181 -2.041 -13.206 1.00 94.44 132 VAL A CA 1
ATOM 1015 C C . VAL A 1 132 ? 15.421 -2.361 -12.366 1.00 94.44 132 VAL A C 1
ATOM 1017 O O . VAL A 1 132 ? 16.476 -1.765 -12.598 1.00 94.44 132 VAL A O 1
ATOM 1020 N N . PRO A 1 133 ? 15.332 -3.268 -11.378 1.00 93.25 133 PRO A N 1
ATOM 1021 C CA . PRO A 1 133 ? 16.475 -3.600 -10.538 1.00 93.25 133 PRO A CA 1
ATOM 1022 C C . PRO A 1 133 ? 17.489 -4.495 -11.265 1.00 93.25 133 PRO A C 1
ATOM 1024 O O . PRO A 1 133 ? 17.132 -5.493 -11.884 1.00 93.25 133 PRO A O 1
ATOM 1027 N N . ASP A 1 134 ? 18.784 -4.214 -11.092 1.00 93.56 134 ASP A N 1
ATOM 1028 C CA . ASP A 1 134 ? 19.868 -5.053 -11.639 1.00 93.56 134 ASP A CA 1
ATOM 1029 C C . ASP A 1 134 ? 19.983 -6.424 -10.951 1.00 93.56 134 ASP A C 1
ATOM 1031 O O . ASP A 1 134 ? 20.621 -7.351 -11.457 1.00 93.56 134 ASP A O 1
ATOM 1035 N N . LYS A 1 135 ? 19.439 -6.540 -9.735 1.00 93.88 135 LYS A N 1
ATOM 1036 C CA . LYS A 1 135 ? 19.528 -7.732 -8.890 1.00 93.88 135 LYS A CA 1
ATOM 1037 C C . LYS A 1 135 ? 18.179 -8.029 -8.265 1.00 93.88 135 LYS A C 1
ATOM 1039 O O . LYS A 1 135 ? 17.526 -7.136 -7.738 1.00 93.88 135 LYS A O 1
ATOM 1044 N N . LEU A 1 136 ? 17.832 -9.310 -8.241 1.00 94.19 136 LEU A N 1
ATOM 1045 C CA . LEU A 1 136 ? 16.639 -9.812 -7.572 1.00 94.19 136 LEU A CA 1
ATOM 1046 C C . LEU A 1 136 ? 17.019 -10.530 -6.278 1.00 94.19 136 LEU A C 1
ATOM 1048 O O . L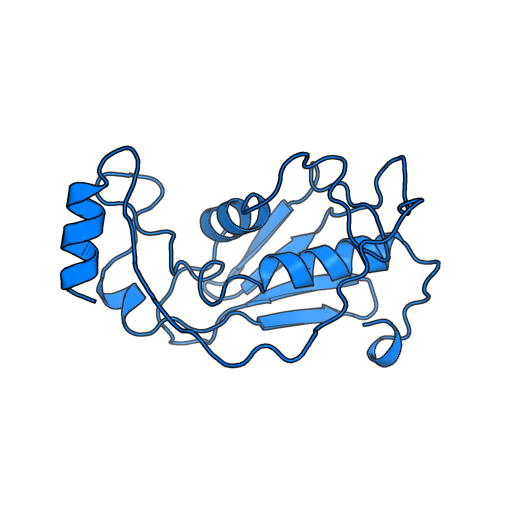EU A 1 136 ? 18.028 -11.240 -6.216 1.00 94.19 136 LEU A O 1
ATOM 1052 N N . LEU A 1 137 ? 16.189 -10.367 -5.248 1.00 91.94 137 LEU A N 1
ATOM 1053 C CA . LEU A 1 137 ? 16.273 -11.172 -4.037 1.00 91.94 137 LEU A CA 1
ATOM 1054 C C . LEU A 1 137 ? 15.612 -12.527 -4.298 1.00 91.94 137 LEU A C 1
ATOM 1056 O O . LEU A 1 137 ? 14.403 -12.609 -4.497 1.00 91.94 137 LEU A O 1
ATOM 1060 N N . GLN A 1 138 ? 16.399 -13.599 -4.265 1.00 91.50 138 GLN A N 1
ATOM 1061 C CA . GLN A 1 138 ? 15.873 -14.958 -4.319 1.00 91.50 138 GLN A CA 1
ATOM 1062 C C . GLN A 1 138 ? 15.726 -15.515 -2.902 1.00 91.50 138 GLN A C 1
ATOM 1064 O O . GLN A 1 138 ? 16.712 -15.683 -2.185 1.00 91.50 138 GLN A O 1
ATOM 1069 N N . LEU A 1 139 ? 14.494 -15.842 -2.515 1.00 91.19 139 LEU A N 1
ATOM 1070 C CA . LEU A 1 139 ? 14.202 -16.572 -1.285 1.00 91.19 139 LEU A CA 1
ATOM 1071 C C . LEU A 1 139 ? 13.983 -18.048 -1.627 1.00 91.19 139 LEU A C 1
ATOM 1073 O O . LEU A 1 139 ? 13.092 -18.385 -2.403 1.00 91.19 139 LEU A O 1
ATOM 1077 N N . VAL A 1 140 ? 14.806 -18.932 -1.059 1.00 91.19 140 VAL A N 1
ATOM 1078 C CA . VAL A 1 140 ? 14.683 -20.386 -1.233 1.00 91.19 140 VAL A CA 1
ATOM 1079 C C . VAL A 1 140 ? 14.232 -20.988 0.097 1.00 91.19 140 VAL A C 1
ATOM 1081 O O . VAL A 1 140 ? 15.018 -20.982 1.050 1.00 91.19 140 VAL A O 1
ATOM 1084 N N . PRO A 1 141 ? 12.988 -21.488 0.205 1.00 86.81 141 PRO A N 1
ATOM 1085 C CA . PRO A 1 141 ? 12.539 -22.137 1.424 1.00 86.81 141 PRO A CA 1
ATOM 1086 C C . PRO A 1 141 ? 13.289 -23.459 1.614 1.00 86.81 141 PRO A C 1
ATOM 1088 O O . PRO A 1 141 ? 13.580 -24.181 0.659 1.00 86.81 141 PRO A O 1
ATOM 1091 N N . LYS A 1 142 ? 13.596 -23.784 2.867 1.00 88.69 142 LYS A N 1
ATOM 1092 C CA . LYS A 1 142 ? 14.185 -25.061 3.268 1.00 88.69 142 LYS A CA 1
ATOM 1093 C C . LYS A 1 142 ? 13.375 -25.611 4.429 1.00 88.69 142 LYS A C 1
ATOM 1095 O O . LYS A 1 142 ? 13.144 -24.890 5.395 1.00 88.69 142 LYS A O 1
ATOM 1100 N N . ASP A 1 143 ? 13.017 -26.887 4.361 1.00 88.06 143 ASP A N 1
ATOM 1101 C CA . ASP A 1 143 ? 12.312 -27.550 5.454 1.00 88.06 143 ASP A CA 1
ATOM 1102 C C . ASP A 1 143 ? 13.179 -27.586 6.718 1.00 88.06 143 ASP A C 1
ATOM 1104 O O . ASP A 1 143 ? 14.266 -28.173 6.749 1.00 88.06 143 ASP A O 1
ATOM 1108 N N . CYS A 1 144 ? 12.696 -26.933 7.773 1.00 86.19 144 CYS A N 1
ATOM 1109 C CA . CYS A 1 144 ? 13.363 -26.852 9.073 1.00 86.19 144 CYS A CA 1
ATOM 1110 C C . CYS A 1 144 ? 12.392 -26.981 10.263 1.00 86.19 144 CYS A C 1
ATOM 1112 O O . CYS A 1 144 ? 12.725 -26.599 11.384 1.00 86.19 144 CYS A O 1
ATOM 1114 N N . GLY A 1 145 ? 11.219 -27.584 10.041 1.00 90.31 145 GLY A N 1
ATOM 1115 C CA . GLY A 1 145 ? 10.171 -27.743 11.053 1.00 90.31 145 GLY A CA 1
ATOM 1116 C C . GLY A 1 145 ? 9.344 -26.472 11.262 1.00 90.31 145 GLY A C 1
ATOM 1117 O O . GLY A 1 145 ? 9.410 -25.538 10.468 1.00 90.31 145 GLY A O 1
ATOM 1118 N N . TRP A 1 146 ? 8.549 -26.445 12.334 1.00 85.75 146 TRP A N 1
ATOM 1119 C CA . TRP A 1 146 ? 7.623 -25.350 12.633 1.00 85.75 146 TRP A CA 1
ATOM 1120 C C . TRP A 1 146 ? 7.927 -24.752 14.005 1.00 85.75 146 TRP A C 1
ATOM 1122 O O . TRP A 1 146 ? 8.106 -25.481 14.983 1.00 85.75 146 TRP A O 1
ATOM 1132 N N . LYS A 1 147 ? 7.942 -23.423 14.094 1.00 87.69 147 LYS A N 1
ATOM 1133 C CA . LYS A 1 147 ? 7.976 -22.679 15.356 1.00 87.69 147 LYS A CA 1
ATOM 1134 C C . LYS A 1 147 ? 7.085 -21.451 15.205 1.00 87.69 147 LYS A C 1
ATOM 1136 O O . LYS A 1 147 ? 7.245 -20.709 14.243 1.00 87.69 147 LYS A O 1
ATOM 1141 N N . GLY A 1 148 ? 6.161 -21.254 16.140 1.00 88.88 148 GLY A N 1
ATOM 1142 C CA . GLY A 1 148 ? 5.254 -20.108 16.161 1.00 88.88 148 GLY A CA 1
ATOM 1143 C C . GLY A 1 148 ? 5.351 -19.364 17.487 1.00 88.88 148 GLY A C 1
ATOM 1144 O O . GLY A 1 148 ? 5.450 -19.983 18.545 1.00 88.88 148 GLY A O 1
ATOM 1145 N N . TRP A 1 149 ? 5.343 -18.042 17.413 1.00 92.06 149 TRP A N 1
ATOM 1146 C CA . TRP A 1 149 ? 5.205 -17.123 18.536 1.00 92.06 149 TRP A CA 1
ATOM 1147 C C . TRP A 1 149 ? 4.584 -15.840 17.992 1.00 92.06 149 TRP A C 1
ATOM 1149 O O . TRP A 1 149 ? 4.873 -15.458 16.859 1.00 92.06 149 TRP A O 1
ATOM 1159 N N . GLY A 1 150 ? 3.706 -15.220 18.771 1.00 89.69 150 GLY A N 1
ATOM 1160 C CA . GLY A 1 150 ? 3.022 -13.993 18.396 1.00 89.69 150 GLY A CA 1
ATOM 1161 C C . GLY A 1 150 ? 2.974 -13.068 19.595 1.00 89.69 150 GLY A C 1
ATOM 1162 O O . GLY A 1 150 ? 2.533 -13.471 20.669 1.00 89.69 150 GLY A O 1
ATOM 1163 N N . GLU A 1 151 ? 3.435 -11.842 19.398 1.00 88.94 151 GLU A N 1
ATOM 1164 C CA . GLU A 1 151 ? 3.356 -10.762 20.370 1.00 88.94 151 GLU A CA 1
ATOM 1165 C C . GLU A 1 151 ? 2.937 -9.485 19.656 1.00 88.94 151 GLU A C 1
ATOM 1167 O O . GLU A 1 151 ? 3.292 -9.261 18.499 1.00 88.94 151 GLU A O 1
ATOM 1172 N N . ILE A 1 152 ? 2.189 -8.640 20.363 1.00 84.62 152 ILE A N 1
ATOM 1173 C CA . ILE A 1 152 ? 1.834 -7.301 19.905 1.00 84.62 152 ILE A CA 1
ATOM 1174 C C . ILE A 1 152 ? 2.514 -6.318 20.849 1.00 84.62 152 ILE A C 1
ATOM 1176 O O . ILE A 1 152 ? 2.284 -6.337 22.056 1.00 84.62 152 ILE A O 1
ATOM 1180 N N . SER A 1 153 ? 3.371 -5.469 20.293 1.00 89.00 153 SER A N 1
ATOM 1181 C CA . SER A 1 153 ? 4.081 -4.429 21.036 1.00 89.00 153 SER A CA 1
ATOM 1182 C C . SER A 1 153 ? 3.568 -3.051 20.639 1.00 89.00 153 SER A C 1
ATOM 1184 O O . SER A 1 153 ? 3.406 -2.761 19.457 1.00 89.00 153 SER A O 1
ATOM 1186 N N . TYR A 1 154 ? 3.376 -2.173 21.623 1.00 88.06 154 TYR A N 1
ATOM 1187 C CA . TYR A 1 154 ? 2.999 -0.776 21.402 1.00 88.06 154 TYR A CA 1
ATOM 1188 C C . TYR A 1 154 ? 4.176 0.135 21.753 1.00 88.06 154 TYR A C 1
ATOM 1190 O O . TYR A 1 154 ? 4.641 0.152 22.892 1.00 88.06 154 TYR A O 1
ATOM 1198 N N . GLY A 1 155 ? 4.651 0.919 20.782 1.00 88.12 155 GLY A N 1
ATOM 1199 C CA . GLY A 1 155 ? 5.782 1.839 20.945 1.00 88.12 155 GLY A CA 1
ATOM 1200 C C . GLY A 1 155 ? 5.467 3.270 20.506 1.00 88.12 155 GLY A C 1
ATOM 1201 O O . GLY A 1 155 ? 4.546 3.506 19.725 1.00 88.12 155 GLY A O 1
ATOM 1202 N N . GLY A 1 156 ? 6.243 4.236 21.003 1.00 88.31 156 GLY A N 1
ATOM 1203 C CA . GLY A 1 156 ? 6.112 5.661 20.669 1.00 88.31 156 GLY A CA 1
ATOM 1204 C C . GLY A 1 156 ? 5.150 6.441 21.574 1.00 88.31 156 GLY A C 1
ATOM 1205 O O . GLY A 1 156 ? 4.751 5.969 22.637 1.00 88.31 156 GLY A O 1
ATOM 1206 N N . TYR A 1 157 ? 4.794 7.657 21.151 1.00 86.31 157 TYR A N 1
ATOM 1207 C CA . TYR A 1 157 ? 3.880 8.539 21.888 1.00 86.31 157 TYR A CA 1
ATOM 1208 C C . TYR A 1 157 ? 2.530 7.848 22.150 1.00 86.31 157 TYR A C 1
ATOM 1210 O O . TYR A 1 157 ? 2.046 7.097 21.301 1.00 86.31 157 TYR A O 1
ATOM 1218 N N . GLU A 1 158 ? 1.976 8.024 23.353 1.00 88.56 158 GLU A N 1
ATOM 1219 C CA . GLU A 1 158 ? 0.685 7.447 23.779 1.00 88.56 158 GLU A CA 1
ATOM 1220 C C . GLU A 1 158 ? 0.557 5.918 23.579 1.00 88.56 158 GLU A C 1
ATOM 1222 O O . GLU A 1 158 ? -0.537 5.371 23.434 1.00 88.56 158 GLU A O 1
ATOM 1227 N N . CYS A 1 159 ? 1.675 5.179 23.591 1.00 90.00 159 CYS A N 1
ATOM 1228 C CA . CYS A 1 159 ? 1.665 3.723 23.416 1.00 90.00 159 CYS A CA 1
ATOM 1229 C C . CYS A 1 159 ? 0.875 2.979 24.501 1.00 90.00 159 CYS A C 1
ATOM 1231 O O . CYS A 1 159 ? 0.228 1.985 24.192 1.00 90.00 159 CYS A O 1
ATOM 1233 N N . VAL A 1 160 ? 0.876 3.473 25.743 1.00 90.81 160 VAL A N 1
ATOM 1234 C CA . VAL A 1 160 ? 0.105 2.883 26.850 1.00 90.81 160 VAL A CA 1
ATOM 1235 C C . VAL A 1 160 ? -1.397 3.016 26.609 1.00 90.81 160 VAL A C 1
ATOM 1237 O O . VAL A 1 160 ? -2.134 2.063 26.839 1.00 90.81 160 VAL A O 1
ATOM 1240 N N . GLU A 1 161 ? -1.861 4.165 26.116 1.00 88.06 161 GLU A N 1
ATOM 1241 C CA . GLU A 1 161 ? -3.283 4.363 25.813 1.00 88.06 161 GLU A CA 1
ATOM 1242 C C . GLU A 1 161 ? -3.720 3.513 24.617 1.00 88.06 161 GLU A C 1
ATOM 1244 O O . GLU A 1 161 ? -4.803 2.938 24.648 1.00 88.06 161 GLU A O 1
ATOM 1249 N N . ARG A 1 162 ? -2.853 3.333 23.610 1.00 87.00 162 ARG A N 1
ATOM 1250 C CA . ARG A 1 162 ? -3.100 2.367 22.524 1.00 87.00 162 ARG A CA 1
ATOM 1251 C C . ARG A 1 162 ? -3.138 0.924 23.012 1.00 87.00 162 ARG A C 1
ATOM 1253 O O . ARG A 1 162 ? -4.027 0.185 22.609 1.00 87.00 162 ARG A O 1
ATOM 1260 N N . ALA A 1 163 ? -2.215 0.537 23.891 1.00 89.44 163 ALA A N 1
ATOM 1261 C CA . ALA A 1 163 ? -2.197 -0.803 24.464 1.00 89.44 163 ALA A CA 1
ATOM 1262 C C . ALA A 1 163 ? -3.493 -1.088 25.236 1.00 89.44 163 ALA A C 1
ATOM 1264 O O . ALA A 1 163 ? -4.135 -2.101 24.988 1.00 89.44 163 ALA A O 1
ATOM 1265 N N . LYS A 1 164 ? -3.932 -0.153 26.090 1.00 87.62 164 LYS A N 1
ATOM 1266 C CA .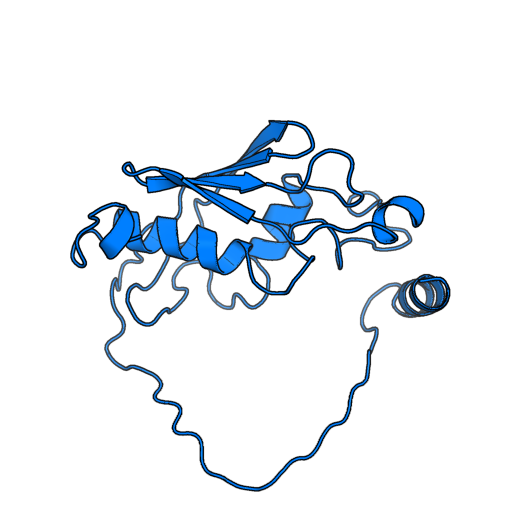 LYS A 1 164 ? -5.222 -0.251 26.790 1.00 87.62 164 LYS A CA 1
ATOM 1267 C C . LYS A 1 164 ? -6.396 -0.298 25.819 1.00 87.62 164 LYS A C 1
ATOM 1269 O O . LYS A 1 164 ? -7.300 -1.092 26.017 1.00 87.62 164 LYS A O 1
ATOM 1274 N N . ALA A 1 165 ? -6.399 0.540 24.781 1.00 81.62 165 ALA A N 1
ATOM 1275 C CA . ALA A 1 165 ? -7.450 0.549 23.764 1.00 81.62 165 ALA A CA 1
ATOM 1276 C C . ALA A 1 165 ? -7.591 -0.821 23.078 1.00 81.62 165 ALA A C 1
ATOM 1278 O O . ALA A 1 165 ? -8.708 -1.265 22.829 1.00 81.62 165 ALA A O 1
ATOM 1279 N N . ALA A 1 166 ? -6.474 -1.504 22.834 1.00 82.81 166 ALA A N 1
ATOM 1280 C CA . ALA A 1 166 ? -6.462 -2.826 22.230 1.00 82.81 166 ALA A CA 1
ATOM 1281 C C . ALA A 1 166 ? -6.903 -3.963 23.163 1.00 82.81 166 ALA A C 1
ATOM 1283 O O . ALA A 1 166 ? -7.300 -5.004 22.661 1.00 82.81 166 ALA A O 1
ATOM 1284 N N . GLU A 1 167 ? -6.886 -3.788 24.490 1.00 81.88 167 GLU A N 1
ATOM 1285 C CA . GLU A 1 167 ? -7.473 -4.776 25.417 1.00 81.88 167 GLU A CA 1
ATOM 1286 C C . GLU A 1 167 ? -9.000 -4.890 25.267 1.00 81.88 167 GLU A C 1
ATOM 1288 O O . GLU A 1 167 ? -9.589 -5.880 25.699 1.00 81.88 167 GLU A O 1
ATOM 1293 N N . TYR A 1 168 ? -9.647 -3.875 24.682 1.00 69.25 168 TYR A N 1
ATOM 1294 C CA . TYR A 1 168 ? -11.096 -3.834 24.467 1.00 69.25 168 TYR A CA 1
ATOM 1295 C C . TYR A 1 168 ? -11.530 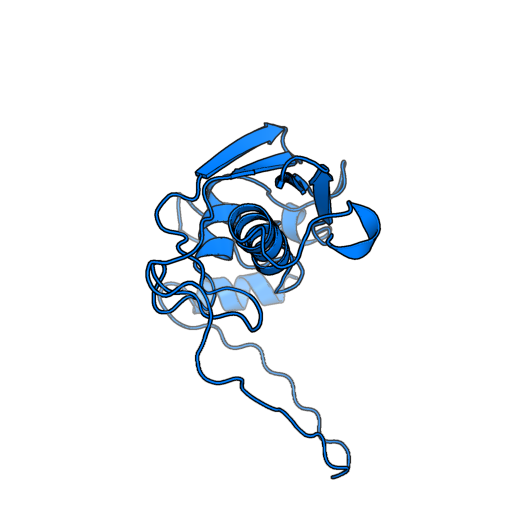-4.311 23.068 1.00 69.25 168 TYR A C 1
ATOM 1297 O O . TYR A 1 168 ? -12.731 -4.283 22.785 1.00 69.25 168 TYR A O 1
ATOM 1305 N N . LEU A 1 169 ? -10.582 -4.705 22.207 1.00 62.69 169 LEU A N 1
ATOM 1306 C CA . LEU A 1 169 ? -10.812 -5.290 20.878 1.00 62.69 169 LEU A CA 1
ATOM 1307 C C . LEU A 1 169 ? -10.722 -6.818 20.947 1.00 62.69 169 LEU A C 1
ATOM 1309 O O . LEU A 1 169 ? -11.570 -7.468 20.298 1.00 62.69 169 LEU A O 1
#

Radius of gyration: 17.95 Å; chains: 1; bounding box: 42×43×48 Å

pLDDT: mean 93.03, std 5.71, range [62.69, 98.75]

Foldseek 3Di:
DCVPLVDDLVPLFLVQLVVLQVLCQPPWQQQQLLPQADPPDPVSDDDPQLNVFGFRKDWDAHSVSKIKIFGDPPTGGFHDQVSSVVSLCPPDDDQLFCADQRWTKRCPQWDWDDPDRTMIIIDDIGGHPRTHDPDDDDDDDDDDDDDDDDDDAFDDPRSVVVVVSVVVD

Secondary structure (DSSP, 8-state):
-HHHH---TT-HHHHHHHHHHHHHT-STTGGGTTTT--TT-TTS---HHHHTTPPPPEEEE-TTS-EEEE--TT-SS--SHHHHHHHHHTT-S-TT-EE-SS-EEE-TT-EEEEEETTEEEEE--EE-SS-S-SS--------------------STTHHHHHHHHTT-